Protein AF-A0A5H2BLK5-F1 (afdb_monomer)

InterPro domains:
  IPR009464 PCAF, N-terminal [PF06466] (1-161)
  IPR037800 Histone acetyltransferase GCN5 [PTHR45750] (1-161)

Secondary structure (DSSP, 8-state):
---HHHHHHHHHHHHHHHHHHHHHHH---HHHHHHHHHHHHHHHHHHHHTPPP----SSPSP-SSS-HHHHHHHHHHHHHTTS-HHHHHHHHHHHHHHHHHHHH--PPPHHHHHHH-TTS-HHHHHHHHHHHIIIIIGGGT-TTSPP--HHHH--HHHHH-

Structure (mmCIF, N/CA/C/O backbone):
data_AF-A0A5H2BLK5-F1
#
_entry.id   AF-A0A5H2BLK5-F1
#
loop_
_atom_site.group_PDB
_atom_site.id
_atom_site.type_symbol
_atom_site.label_atom_id
_atom_site.label_alt_id
_atom_site.label_comp_id
_atom_site.label_asym_id
_atom_site.label_entity_id
_atom_site.label_seq_id
_atom_site.pdbx_PDB_ins_code
_atom_site.Cartn_x
_atom_site.Cartn_y
_atom_site.Cartn_z
_atom_site.occupancy
_atom_site.B_iso_or_equiv
_atom_site.auth_seq_id
_atom_site.auth_comp_id
_atom_site.auth_asym_id
_atom_site.auth_atom_id
_atom_site.pdbx_PDB_model_num
ATOM 1 N N . ASN A 1 1 ? -5.761 -14.737 31.836 1.00 77.31 1 ASN A N 1
ATOM 2 C CA . ASN A 1 1 ? -4.552 -13.890 31.797 1.00 77.31 1 ASN A CA 1
ATOM 3 C C . ASN A 1 1 ? -4.124 -13.737 30.354 1.00 77.31 1 ASN A C 1
ATOM 5 O O . ASN A 1 1 ? -3.865 -14.749 29.717 1.00 77.31 1 ASN A O 1
ATOM 9 N N . VAL A 1 2 ? -4.155 -12.512 29.831 1.00 86.56 2 VAL A N 1
ATOM 10 C CA . VAL A 1 2 ? -3.651 -12.174 28.488 1.00 86.56 2 VAL A CA 1
ATOM 11 C C . VAL A 1 2 ? -2.122 -12.101 28.569 1.00 86.56 2 VAL A C 1
ATOM 13 O O . VAL A 1 2 ? -1.604 -11.646 29.588 1.00 86.56 2 VAL A O 1
ATOM 16 N N . SER A 1 3 ? -1.402 -12.603 27.562 1.00 95.38 3 SER A N 1
ATOM 17 C CA . SER A 1 3 ? 0.065 -12.527 27.543 1.00 95.38 3 SER A CA 1
ATOM 18 C C . SER A 1 3 ? 0.540 -11.086 27.343 1.00 95.38 3 SER A C 1
ATOM 20 O O . SER A 1 3 ? -0.170 -10.257 26.775 1.00 95.38 3 SER A O 1
ATOM 22 N N . GLU A 1 4 ? 1.761 -10.785 27.782 1.00 96.06 4 GLU A N 1
ATOM 23 C CA . GLU A 1 4 ? 2.389 -9.478 27.552 1.00 96.06 4 GLU A CA 1
ATOM 24 C C . GLU A 1 4 ? 2.499 -9.149 26.055 1.00 96.06 4 GLU A C 1
ATOM 26 O O . GLU A 1 4 ? 2.184 -8.038 25.643 1.00 96.06 4 GLU A O 1
ATOM 31 N N . GLU A 1 5 ? 2.841 -10.140 25.227 1.00 95.19 5 GLU A N 1
ATOM 32 C CA . GLU A 1 5 ? 2.878 -10.003 23.765 1.00 95.19 5 GLU A CA 1
ATOM 33 C C . GLU A 1 5 ? 1.528 -9.567 23.184 1.00 95.19 5 GLU A C 1
ATOM 35 O O . GLU A 1 5 ? 1.466 -8.680 22.334 1.00 95.19 5 GLU A O 1
ATOM 40 N N . GLU A 1 6 ? 0.434 -10.161 23.663 1.00 94.12 6 GLU A N 1
ATOM 41 C CA . GLU A 1 6 ? -0.908 -9.833 23.191 1.00 94.12 6 GLU A CA 1
ATOM 42 C C . GLU A 1 6 ? -1.362 -8.455 23.693 1.00 94.12 6 GLU A C 1
ATOM 44 O O . GLU A 1 6 ? -1.989 -7.708 22.943 1.00 94.12 6 GLU A O 1
ATOM 49 N N . MET A 1 7 ? -0.985 -8.063 24.916 1.00 95.50 7 MET A N 1
ATOM 50 C CA . MET A 1 7 ? -1.205 -6.695 25.399 1.00 95.50 7 MET A CA 1
ATOM 51 C C . MET A 1 7 ? -0.446 -5.669 24.553 1.00 95.50 7 MET A C 1
ATOM 53 O O . MET A 1 7 ? -1.043 -4.686 24.117 1.00 95.50 7 MET A O 1
ATOM 57 N N . ASN A 1 8 ? 0.834 -5.914 24.265 1.00 96.50 8 ASN A N 1
ATOM 58 C CA . ASN A 1 8 ? 1.656 -5.031 23.436 1.00 96.50 8 ASN A CA 1
ATOM 59 C C . ASN A 1 8 ? 1.092 -4.907 22.015 1.00 96.50 8 ASN A C 1
ATOM 61 O O . ASN A 1 8 ? 1.022 -3.805 21.472 1.00 96.50 8 ASN A O 1
ATOM 65 N N . ARG A 1 9 ? 0.602 -6.009 21.435 1.00 96.44 9 ARG A N 1
ATOM 66 C CA . ARG A 1 9 ? -0.080 -5.994 20.134 1.00 96.44 9 ARG A CA 1
ATOM 67 C C . ARG A 1 9 ? -1.340 -5.127 20.155 1.00 96.44 9 ARG A C 1
ATOM 69 O O . ARG A 1 9 ? -1.556 -4.340 19.236 1.00 96.44 9 ARG A O 1
ATOM 76 N N . LEU A 1 10 ? -2.184 -5.269 21.180 1.00 96.38 10 LEU A N 1
ATOM 77 C CA . LEU A 1 10 ? -3.406 -4.471 21.317 1.00 96.38 10 LEU A CA 1
ATOM 78 C C . LEU A 1 10 ? -3.093 -2.985 21.536 1.00 96.38 10 LEU A C 1
ATOM 80 O O . LEU A 1 10 ? -3.770 -2.143 20.950 1.00 96.38 10 LEU A O 1
ATOM 84 N N . LEU A 1 11 ? -2.053 -2.663 22.312 1.00 96.75 11 LEU A N 1
ATOM 85 C CA . LEU A 1 11 ? -1.565 -1.291 22.482 1.00 96.75 11 LEU A CA 1
ATOM 86 C C . LEU A 1 11 ? -1.079 -0.688 21.157 1.00 96.75 11 LEU A C 1
ATOM 88 O O . LEU A 1 11 ? -1.420 0.455 20.866 1.00 96.75 11 LEU A O 1
ATOM 92 N N . GLY A 1 12 ? -0.373 -1.458 20.322 1.00 97.62 12 GLY A N 1
ATOM 93 C CA . GLY A 1 12 ? -0.005 -1.026 18.967 1.00 97.62 12 GLY A CA 1
ATOM 94 C C . GLY A 1 12 ? -1.227 -0.651 18.122 1.00 97.62 12 GLY A C 1
ATOM 95 O O . GLY A 1 12 ? -1.279 0.430 17.544 1.00 97.62 12 GLY A O 1
ATOM 96 N N . ILE A 1 13 ? -2.280 -1.478 18.149 1.00 97.88 13 ILE A N 1
ATOM 97 C CA . ILE A 1 13 ? -3.534 -1.169 17.437 1.00 97.88 13 ILE A CA 1
ATOM 98 C C . ILE A 1 13 ? -4.201 0.102 17.992 1.00 97.88 13 ILE A C 1
ATOM 100 O O . ILE A 1 13 ? -4.787 0.866 17.227 1.00 97.88 13 ILE A O 1
ATOM 104 N N . VAL A 1 14 ? -4.133 0.355 19.305 1.00 98.00 14 VAL A N 1
ATOM 105 C CA . VAL A 1 14 ? -4.667 1.591 19.908 1.00 98.00 14 VAL A CA 1
ATOM 106 C C . VAL A 1 14 ? -3.940 2.825 19.370 1.00 98.00 14 VAL A C 1
ATOM 108 O O . VAL A 1 14 ? -4.607 3.778 18.968 1.00 98.00 14 VAL A O 1
ATOM 111 N N . LEU A 1 15 ? -2.606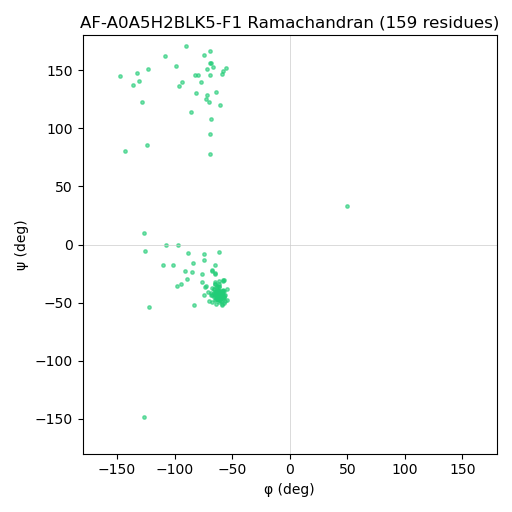 2.793 19.299 1.00 98.12 15 LEU A N 1
ATOM 112 C CA . LEU A 1 15 ? -1.811 3.892 18.739 1.00 98.12 15 LEU A CA 1
ATOM 113 C C . LEU A 1 15 ? -2.163 4.148 17.266 1.00 98.12 15 LEU A C 1
ATOM 115 O O . LEU A 1 15 ? -2.391 5.293 16.870 1.00 98.12 15 LEU A O 1
ATOM 119 N N . ASP A 1 16 ? -2.311 3.085 16.474 1.00 98.38 16 ASP A N 1
ATOM 120 C CA . ASP A 1 16 ? -2.720 3.188 15.070 1.00 98.38 16 ASP A CA 1
ATOM 121 C C . ASP A 1 16 ? -4.129 3.781 14.910 1.00 98.38 16 ASP A C 1
ATOM 123 O O . ASP A 1 16 ? -4.386 4.563 13.991 1.00 98.38 16 ASP A O 1
ATOM 127 N N . VAL A 1 17 ? -5.058 3.452 15.816 1.00 98.19 17 VAL A N 1
ATOM 128 C CA . VAL A 1 17 ? -6.408 4.038 15.846 1.00 98.19 17 VAL A CA 1
ATOM 129 C C . VAL A 1 17 ? -6.354 5.543 16.106 1.00 98.19 17 VAL A C 1
ATOM 131 O O . VAL A 1 17 ? -7.064 6.293 15.430 1.00 98.19 17 VAL A O 1
ATOM 134 N N . GLU A 1 18 ? -5.539 5.998 17.059 1.00 97.69 18 GLU A N 1
ATOM 135 C CA . GLU A 1 18 ? -5.366 7.426 17.363 1.00 97.69 18 GLU A CA 1
ATOM 136 C C . GLU A 1 18 ? -4.730 8.184 16.192 1.00 97.69 18 GLU A C 1
ATOM 138 O O . GLU A 1 18 ? -5.173 9.284 15.826 1.00 97.69 18 GLU A O 1
ATOM 143 N N . TYR A 1 19 ? -3.735 7.570 15.549 1.00 98.00 19 TYR A N 1
ATOM 144 C CA . TYR A 1 19 ? -3.093 8.139 14.373 1.00 98.00 19 TYR A CA 1
ATOM 145 C C . TYR A 1 19 ? -4.077 8.263 13.202 1.00 98.00 19 TYR A C 1
ATOM 147 O O . TYR A 1 19 ? -4.279 9.362 12.677 1.00 98.00 19 TYR A O 1
ATOM 155 N N . LEU A 1 20 ? -4.786 7.182 12.852 1.00 97.81 20 LEU A N 1
ATOM 156 C CA . LEU A 1 20 ? -5.791 7.201 11.784 1.00 97.81 20 LEU A CA 1
ATOM 157 C C . LEU A 1 20 ? -6.943 8.158 12.079 1.00 97.81 20 LEU A C 1
ATOM 159 O O . LEU A 1 20 ? -7.433 8.814 11.161 1.00 97.81 20 LEU A O 1
ATOM 163 N N . TYR A 1 21 ? -7.368 8.287 13.338 1.00 97.50 21 TYR A N 1
ATOM 164 C CA . TYR A 1 21 ? -8.360 9.288 13.725 1.00 97.50 21 TYR A CA 1
ATOM 165 C C . TYR A 1 21 ? -7.889 10.700 13.357 1.00 97.50 21 TYR A C 1
ATOM 167 O O . TYR A 1 21 ? -8.648 11.469 12.762 1.00 97.50 21 TYR A O 1
ATOM 175 N N . THR A 1 22 ? -6.625 11.023 13.641 1.00 98.06 22 THR A N 1
ATOM 176 C CA . THR A 1 22 ? -6.022 12.306 13.260 1.00 98.06 22 THR A CA 1
ATOM 177 C C . THR A 1 22 ? -5.980 12.475 11.739 1.00 98.06 22 THR A C 1
ATOM 179 O O . THR A 1 22 ? -6.367 13.535 11.241 1.00 98.06 22 THR A O 1
ATOM 182 N N . CYS A 1 23 ? -5.581 11.439 10.992 1.00 97.75 23 CYS A N 1
ATOM 183 C CA . CYS A 1 23 ? -5.593 11.447 9.526 1.00 97.75 23 CYS A CA 1
ATOM 184 C C . CYS A 1 23 ? -6.995 11.722 8.966 1.00 97.75 23 CYS A C 1
ATOM 186 O O . CYS A 1 23 ? -7.149 12.605 8.133 1.00 97.75 23 CYS A O 1
ATOM 188 N N . VAL A 1 24 ? -8.038 11.051 9.469 1.00 98.06 24 VAL A N 1
ATOM 189 C CA . VAL A 1 24 ? -9.432 11.260 9.026 1.00 98.06 24 VAL A CA 1
ATOM 190 C C . VAL A 1 24 ? -9.883 12.714 9.201 1.00 98.06 24 VAL A C 1
ATOM 192 O O . VAL A 1 24 ? -10.601 13.242 8.351 1.00 98.06 24 VAL A O 1
ATOM 195 N N . HIS A 1 25 ? -9.490 13.370 10.295 1.00 97.25 25 HIS A N 1
ATOM 196 C CA . HIS A 1 25 ? -9.900 14.751 10.569 1.00 97.25 25 HIS A CA 1
ATOM 197 C C . HIS A 1 25 ? -9.148 15.772 9.717 1.00 97.25 25 HIS A C 1
ATOM 199 O O . HIS A 1 25 ? -9.728 16.798 9.372 1.00 97.25 25 HIS A O 1
ATOM 205 N N . LYS A 1 26 ? -7.889 15.484 9.375 1.00 97.62 26 LYS A N 1
ATOM 206 C CA . LYS A 1 26 ? -7.050 16.349 8.536 1.00 97.62 26 LYS A CA 1
ATOM 207 C C . LYS A 1 26 ? -7.253 16.127 7.039 1.00 97.62 26 LYS A C 1
ATOM 209 O O . LYS A 1 26 ? -6.955 17.029 6.270 1.00 97.62 26 LYS A O 1
ATOM 214 N N . GLU A 1 27 ? -7.729 14.952 6.634 1.00 97.94 27 GLU A N 1
ATOM 215 C CA . GLU A 1 27 ? -7.879 14.602 5.224 1.00 97.94 27 GLU A CA 1
ATOM 216 C C . GLU A 1 27 ? -9.036 15.367 4.568 1.00 97.94 27 GLU A C 1
ATOM 218 O O . GLU A 1 27 ? -10.176 15.366 5.067 1.00 97.94 27 GLU A O 1
ATOM 223 N N . GLU A 1 28 ? -8.713 15.988 3.435 1.00 96.62 28 GLU A N 1
ATOM 224 C CA . GLU A 1 28 ? -9.612 16.803 2.620 1.00 96.62 28 GLU A CA 1
ATOM 225 C C . GLU A 1 28 ? -10.173 16.003 1.443 1.00 96.62 28 GLU A C 1
ATOM 227 O O . GLU A 1 28 ? -11.343 16.179 1.093 1.00 96.62 28 GLU A O 1
ATOM 232 N N . ASP A 1 29 ? -9.381 15.096 0.855 1.00 97.00 29 ASP A N 1
ATOM 233 C CA . ASP A 1 29 ? -9.844 14.287 -0.267 1.00 97.00 29 ASP A CA 1
ATOM 234 C C . ASP A 1 29 ? -10.888 13.260 0.210 1.00 97.00 29 ASP A C 1
ATOM 236 O O . ASP A 1 29 ? -10.609 12.441 1.095 1.00 97.00 29 ASP A O 1
ATOM 240 N N . PRO A 1 30 ? -12.110 13.272 -0.353 1.00 96.19 30 PRO A N 1
ATOM 241 C CA . PRO A 1 30 ? -13.196 12.428 0.134 1.00 96.19 30 PRO A CA 1
ATOM 242 C C . PRO A 1 30 ? -12.914 10.933 -0.053 1.00 96.19 30 PRO A C 1
ATOM 244 O O . PRO A 1 30 ? -13.339 10.128 0.781 1.00 96.19 30 PRO A O 1
ATOM 247 N N . ASP A 1 31 ? -12.188 10.558 -1.108 1.00 95.31 31 ASP A N 1
ATOM 248 C CA . ASP A 1 31 ? -11.886 9.163 -1.411 1.00 95.31 31 ASP A CA 1
ATOM 249 C C . ASP A 1 31 ? -10.817 8.629 -0.449 1.00 95.31 31 ASP A C 1
ATOM 251 O O . ASP A 1 31 ? -10.995 7.555 0.132 1.00 95.31 31 ASP A O 1
ATOM 255 N N . THR A 1 32 ? -9.765 9.408 -0.183 1.00 97.75 32 THR A N 1
ATOM 256 C CA . THR A 1 32 ? -8.745 9.077 0.828 1.00 97.75 32 THR A CA 1
ATOM 257 C C . THR A 1 32 ? -9.346 9.005 2.231 1.00 97.75 32 THR A C 1
ATOM 259 O O . THR A 1 32 ? -9.150 8.025 2.960 1.00 97.75 32 THR A O 1
ATOM 262 N N . LYS A 1 33 ? -10.162 9.999 2.600 1.00 98.25 33 LYS A N 1
ATOM 263 C CA . LYS A 1 33 ? -10.817 10.078 3.912 1.00 98.25 33 LYS A CA 1
ATOM 264 C C . LYS A 1 33 ? -11.702 8.867 4.185 1.00 98.25 33 LYS A C 1
ATOM 266 O O . LYS A 1 33 ? -11.704 8.335 5.300 1.00 98.25 33 LYS A O 1
ATOM 271 N N . GLN A 1 34 ? -12.439 8.402 3.175 1.00 97.00 34 GLN A N 1
ATOM 272 C CA . GLN A 1 34 ? -13.283 7.215 3.284 1.00 97.00 34 GLN A CA 1
ATOM 273 C C . GLN A 1 34 ? -12.462 5.951 3.582 1.00 97.00 34 GLN A C 1
ATOM 275 O O . GLN A 1 34 ? -12.893 5.115 4.387 1.00 97.00 34 GLN A O 1
ATOM 280 N N . VAL A 1 35 ? -11.280 5.812 2.974 1.00 96.69 35 VAL A N 1
ATOM 281 C CA . VAL A 1 35 ? -10.378 4.681 3.230 1.00 96.69 35 VAL A CA 1
ATOM 282 C C . VAL A 1 35 ? -9.828 4.739 4.653 1.00 96.69 35 VAL A C 1
ATOM 284 O O . VAL A 1 35 ? -9.982 3.763 5.391 1.00 96.69 35 VAL A O 1
ATOM 287 N N . TYR A 1 36 ? -9.297 5.886 5.092 1.00 98.12 36 TYR A N 1
ATOM 288 C CA . TYR A 1 36 ? -8.820 6.051 6.472 1.00 98.12 36 TYR A CA 1
ATOM 289 C C . TYR A 1 36 ? -9.911 5.754 7.500 1.00 98.12 36 TYR A C 1
ATOM 291 O O . TYR A 1 36 ? -9.675 5.029 8.465 1.00 98.12 36 TYR A O 1
ATOM 299 N N . PHE A 1 37 ? -11.135 6.235 7.273 1.00 97.81 37 PHE A N 1
ATOM 300 C CA . PHE A 1 37 ? -12.254 5.966 8.174 1.00 97.81 37 PHE A CA 1
ATOM 301 C C . PHE A 1 37 ? -12.636 4.479 8.210 1.00 97.81 37 PHE A C 1
ATOM 303 O O . PHE A 1 37 ? -13.031 3.950 9.252 1.00 97.81 37 PHE A O 1
ATOM 310 N N . SER A 1 38 ? -12.510 3.778 7.084 1.00 96.81 38 SER A N 1
ATOM 311 C CA . SER A 1 38 ? -12.773 2.339 7.011 1.00 96.81 38 SER A CA 1
ATOM 312 C C . SER A 1 38 ? -11.726 1.535 7.786 1.00 96.81 38 SER A C 1
ATOM 314 O O . SER A 1 38 ? -12.101 0.667 8.577 1.00 96.81 38 SER A O 1
ATOM 316 N N . LEU A 1 39 ? -10.442 1.878 7.648 1.00 97.56 39 LEU A N 1
ATOM 317 C CA . LEU A 1 39 ? -9.349 1.260 8.408 1.00 97.56 39 LEU A CA 1
ATOM 318 C C . LEU A 1 39 ? -9.448 1.574 9.907 1.00 97.56 39 LEU A C 1
ATOM 320 O O . LEU A 1 39 ? -9.337 0.671 10.732 1.00 97.56 39 LEU A O 1
ATOM 324 N N . PHE A 1 40 ? -9.785 2.811 10.271 1.00 97.81 40 PHE A N 1
ATOM 325 C CA . PHE A 1 40 ? -10.066 3.196 11.656 1.00 97.81 40 PHE A CA 1
ATOM 326 C C . PHE A 1 40 ? -11.154 2.313 12.290 1.00 97.81 40 PHE A C 1
ATOM 328 O O . PHE A 1 40 ? -10.982 1.793 13.395 1.00 97.81 40 PHE A O 1
ATOM 335 N N . LYS A 1 41 ? -12.275 2.092 11.586 1.00 97.38 41 LYS A N 1
ATOM 336 C CA . LYS A 1 41 ? -13.348 1.202 12.064 1.00 97.38 41 LYS A CA 1
ATOM 337 C C . LYS A 1 41 ? -12.878 -0.248 12.195 1.00 97.38 41 LYS A C 1
ATOM 339 O O . LYS A 1 41 ? -13.239 -0.902 13.174 1.00 97.38 41 LYS A O 1
ATOM 344 N N . LEU A 1 42 ? -12.087 -0.739 11.237 1.00 96.88 42 LEU A N 1
ATOM 345 C CA . LEU A 1 42 ? -11.512 -2.085 11.273 1.00 96.88 42 LEU A CA 1
ATOM 346 C C . LEU A 1 42 ? -10.651 -2.280 12.525 1.00 96.88 42 LEU A C 1
ATOM 348 O O . LEU A 1 42 ? -10.873 -3.230 13.275 1.00 96.88 42 LEU A O 1
ATOM 352 N N . LEU A 1 43 ? -9.717 -1.367 12.789 1.00 97.19 43 LEU A N 1
ATOM 353 C CA . LEU A 1 43 ? -8.823 -1.468 13.941 1.00 97.19 43 LEU A CA 1
ATOM 354 C C . LEU A 1 43 ? -9.587 -1.383 15.271 1.00 97.19 43 LEU A C 1
ATOM 356 O O . LEU A 1 43 ? -9.364 -2.202 16.163 1.00 97.19 43 LEU A O 1
ATOM 360 N N . ARG A 1 44 ? -10.580 -0.488 15.381 1.00 97.12 44 ARG A N 1
ATOM 361 C CA . ARG A 1 44 ? -11.463 -0.432 16.562 1.00 97.12 44 ARG A CA 1
ATOM 362 C C . ARG A 1 44 ? -12.2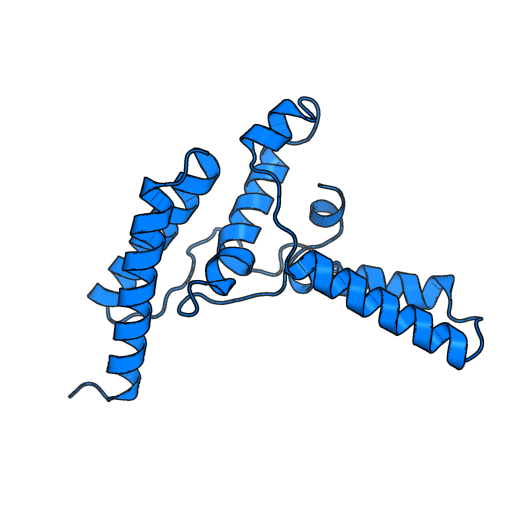18 -1.739 16.797 1.00 97.12 44 ARG A C 1
ATOM 364 O O . ARG A 1 44 ? -12.304 -2.193 17.936 1.00 97.12 44 ARG A O 1
ATOM 371 N N . LYS A 1 45 ? -12.745 -2.360 15.735 1.00 96.50 45 LYS A N 1
ATOM 372 C CA . LYS A 1 45 ? -13.389 -3.683 15.809 1.00 96.50 45 LYS A CA 1
ATOM 373 C C . LYS A 1 45 ? -12.394 -4.749 16.285 1.00 96.50 45 LYS A C 1
ATOM 375 O O . LYS A 1 45 ? -12.755 -5.563 17.129 1.00 96.50 45 LYS A O 1
ATOM 380 N N . CYS A 1 46 ? -11.147 -4.706 15.814 1.00 94.88 46 CYS A N 1
ATOM 381 C CA . CYS A 1 46 ? -10.103 -5.648 16.223 1.00 94.88 46 CYS A CA 1
ATOM 382 C C . CYS A 1 46 ? -9.760 -5.537 17.710 1.00 94.88 46 CYS A C 1
ATOM 384 O O . CYS A 1 46 ? -9.632 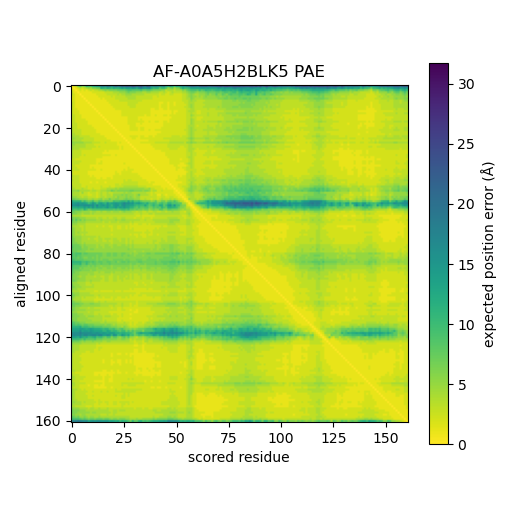-6.570 18.356 1.00 94.88 46 CYS A O 1
ATOM 386 N N . ILE A 1 47 ? -9.688 -4.327 18.273 1.00 94.94 47 ILE A N 1
ATOM 387 C CA . ILE A 1 47 ? -9.481 -4.142 19.721 1.00 94.94 47 ILE A CA 1
ATOM 388 C C . ILE A 1 47 ? -10.637 -4.772 20.509 1.00 94.94 47 ILE A C 1
ATOM 390 O O . ILE A 1 47 ? -10.404 -5.562 21.421 1.00 94.94 47 ILE A O 1
ATOM 394 N N . LEU A 1 48 ? -11.885 -4.470 20.128 1.00 95.00 48 LEU A N 1
ATOM 395 C CA . LEU A 1 48 ? -13.081 -4.976 20.818 1.00 95.00 48 LEU A CA 1
ATOM 396 C C . LEU A 1 48 ? -13.189 -6.504 20.783 1.00 95.00 48 LEU A C 1
ATOM 398 O O . LEU A 1 48 ? -13.705 -7.108 21.719 1.00 95.00 48 LEU A O 1
ATOM 402 N N . GLN A 1 49 ? -12.727 -7.118 19.696 1.00 9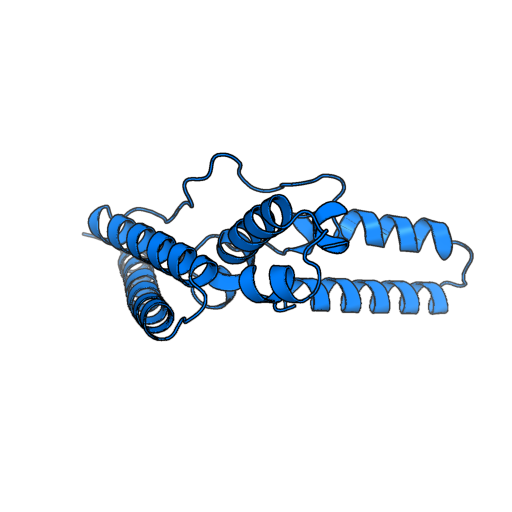4.94 49 GLN A N 1
ATOM 403 C CA . GLN A 1 49 ? -12.794 -8.563 19.480 1.00 94.94 49 GLN A CA 1
ATOM 404 C C . GLN A 1 49 ? -11.493 -9.287 19.843 1.00 94.94 49 GLN A C 1
ATOM 406 O O . GLN A 1 49 ? -11.416 -10.500 19.667 1.00 94.94 49 GLN A O 1
ATOM 411 N N . MET A 1 50 ? -10.464 -8.560 20.298 1.00 93.00 50 MET A N 1
ATOM 412 C CA . MET A 1 50 ? -9.091 -9.065 20.443 1.00 93.00 50 MET A CA 1
ATOM 413 C C . MET A 1 50 ? -8.584 -9.780 19.171 1.00 93.00 50 MET A C 1
ATOM 415 O O . MET A 1 50 ? -7.826 -10.744 19.217 1.00 93.00 50 MET A O 1
ATOM 419 N N . GLY A 1 51 ? -9.022 -9.309 18.002 1.00 91.50 51 GLY A N 1
ATOM 420 C CA . GLY A 1 51 ? -8.727 -9.891 16.695 1.00 91.50 51 GLY A CA 1
ATOM 421 C C . GLY A 1 51 ? -7.466 -9.321 16.049 1.00 91.50 51 GLY A C 1
ATOM 422 O O . GLY A 1 51 ? -6.892 -8.327 16.506 1.00 91.50 51 GLY A O 1
ATOM 423 N N . ARG A 1 52 ? -7.036 -9.947 14.950 1.00 91.81 52 ARG A N 1
ATOM 424 C CA . ARG A 1 52 ? -6.022 -9.387 14.045 1.00 91.81 52 ARG A CA 1
ATOM 425 C C . ARG A 1 52 ? -6.711 -8.628 12.911 1.00 91.81 52 ARG A C 1
ATOM 427 O O . ARG A 1 52 ? -7.725 -9.118 12.410 1.00 91.81 52 ARG A O 1
ATOM 434 N N . PRO A 1 53 ? -6.182 -7.472 12.489 1.00 91.31 53 PRO A N 1
ATOM 435 C CA . PRO A 1 53 ? -6.800 -6.713 11.420 1.00 91.31 53 PRO A CA 1
ATOM 436 C C . PRO A 1 53 ? -6.589 -7.398 10.075 1.00 91.31 53 PRO A C 1
ATOM 438 O O . PRO A 1 53 ? -5.471 -7.691 9.655 1.00 91.31 53 PRO A O 1
ATOM 441 N N . VAL A 1 54 ? -7.703 -7.642 9.396 1.00 89.88 54 VAL A N 1
ATOM 442 C CA . VAL A 1 54 ? -7.743 -8.152 8.030 1.00 89.88 54 VAL A CA 1
ATOM 443 C C . VAL A 1 54 ? -8.651 -7.222 7.249 1.00 89.88 54 VAL A C 1
ATOM 445 O O . VAL A 1 54 ? -9.804 -7.012 7.625 1.00 89.88 54 VAL A O 1
ATOM 448 N N . VAL A 1 55 ? -8.122 -6.630 6.182 1.00 87.31 55 VAL A N 1
ATOM 449 C CA . VAL A 1 55 ? -8.917 -5.785 5.291 1.00 87.31 55 VAL A CA 1
ATOM 450 C C . VAL A 1 55 ? -9.915 -6.687 4.563 1.00 87.31 55 VAL A C 1
ATOM 452 O O . VAL A 1 55 ? -9.528 -7.494 3.719 1.00 87.31 55 VAL A O 1
ATOM 455 N N . GLU A 1 56 ? -11.194 -6.572 4.926 1.00 74.25 56 GLU A N 1
ATOM 456 C CA . GLU A 1 56 ? -12.307 -7.264 4.272 1.00 74.25 56 GLU A CA 1
ATOM 457 C C . GLU A 1 56 ? -12.493 -6.664 2.862 1.00 74.25 56 GLU A C 1
ATOM 459 O O . GLU A 1 56 ? -13.127 -5.623 2.694 1.00 74.25 56 GLU A O 1
ATOM 464 N N . ALA A 1 57 ? -11.889 -7.286 1.847 1.00 72.50 57 ALA A N 1
ATOM 465 C CA . ALA A 1 57 ? -11.980 -6.868 0.448 1.00 72.50 57 ALA A CA 1
ATOM 466 C C . ALA A 1 57 ? -12.507 -8.005 -0.439 1.00 72.50 57 ALA A C 1
ATOM 468 O O . ALA A 1 57 ? -12.270 -9.179 -0.165 1.00 72.50 57 ALA A O 1
ATOM 469 N N . LEU A 1 58 ? -13.191 -7.639 -1.532 1.00 65.31 58 LEU A N 1
ATOM 470 C CA . LEU A 1 58 ? -13.659 -8.573 -2.571 1.00 65.31 58 LEU A CA 1
ATOM 471 C C . LEU A 1 58 ? -12.511 -9.389 -3.188 1.00 65.31 58 LEU A C 1
ATOM 473 O O . LEU A 1 58 ? -12.715 -10.530 -3.585 1.00 65.31 58 LEU A O 1
ATOM 477 N N . GLU A 1 59 ? -11.310 -8.810 -3.240 1.00 79.94 59 GLU A N 1
ATOM 478 C CA . GLU A 1 59 ? -10.095 -9.449 -3.740 1.00 79.94 59 GLU A CA 1
ATOM 479 C C . GLU A 1 59 ? -8.930 -9.135 -2.797 1.00 79.94 59 GLU A C 1
ATOM 481 O O . GLU A 1 59 ? -8.780 -7.998 -2.346 1.00 79.94 59 GLU A O 1
ATOM 486 N N . SER A 1 60 ? -8.104 -10.140 -2.508 1.00 87.00 60 SER A N 1
ATOM 487 C CA . SER A 1 60 ? -6.862 -9.999 -1.735 1.00 87.00 60 SER A CA 1
ATOM 488 C C . SER A 1 60 ? -5.650 -9.927 -2.672 1.00 87.00 60 SER A C 1
ATOM 490 O O . SER A 1 60 ? -5.718 -10.477 -3.773 1.00 87.00 60 SER A O 1
ATOM 492 N N . PRO A 1 61 ? -4.538 -9.283 -2.270 1.00 94.00 61 PRO A N 1
ATOM 493 C CA . PRO A 1 61 ? -3.318 -9.274 -3.072 1.00 94.00 61 PRO A CA 1
ATOM 494 C C . PRO A 1 61 ? -2.798 -10.704 -3.345 1.00 94.00 61 PRO A C 1
ATOM 496 O O . PRO A 1 61 ? -2.961 -11.584 -2.495 1.00 94.00 61 PRO A O 1
ATOM 499 N N . PRO A 1 62 ? -2.128 -10.952 -4.490 1.00 96.00 62 PRO A N 1
ATOM 500 C CA . PRO A 1 62 ? -1.767 -9.985 -5.531 1.00 96.00 62 PRO A CA 1
ATOM 501 C C . PRO A 1 62 ? -2.936 -9.649 -6.471 1.00 96.00 62 PRO A C 1
ATOM 503 O O . PRO A 1 62 ? -3.735 -10.514 -6.814 1.00 96.00 62 PRO A O 1
ATOM 506 N N . PHE A 1 63 ? -2.990 -8.401 -6.938 1.00 96.19 63 PHE A N 1
ATOM 507 C CA . PHE A 1 63 ? -4.067 -7.878 -7.787 1.00 96.19 63 PHE A CA 1
ATOM 508 C C . PHE A 1 63 ? -3.807 -8.041 -9.287 1.00 96.19 63 PHE A C 1
ATOM 510 O O . PHE A 1 63 ? -4.744 -8.033 -10.078 1.00 96.19 63 PHE A O 1
ATOM 517 N N . GLU A 1 64 ? -2.547 -8.179 -9.702 1.00 97.06 64 GLU A N 1
ATOM 518 C CA . GLU A 1 64 ? -2.190 -8.381 -11.107 1.00 97.06 64 GLU A CA 1
ATOM 519 C C . GLU A 1 64 ? -0.935 -9.256 -11.218 1.00 97.06 64 GLU A C 1
ATOM 521 O O . GLU A 1 64 ? -0.027 -9.183 -10.387 1.00 97.06 64 GLU A O 1
ATOM 526 N N . LYS A 1 65 ? -0.876 -10.091 -12.262 1.00 96.50 65 LYS A N 1
ATOM 527 C CA . LYS A 1 65 ? 0.321 -10.847 -12.645 1.00 96.50 65 LYS A CA 1
ATOM 528 C C . LYS A 1 65 ? 0.594 -10.674 -14.147 1.00 96.50 65 LYS A C 1
ATOM 530 O O . LYS A 1 65 ? -0.356 -10.737 -14.925 1.00 96.50 65 LYS A O 1
ATOM 535 N N . PRO A 1 66 ? 1.865 -10.536 -14.576 1.00 97.69 66 PRO A N 1
ATOM 536 C CA . PRO A 1 66 ? 3.067 -10.437 -13.742 1.00 97.69 66 PRO A CA 1
ATOM 537 C C . PRO A 1 66 ? 3.097 -9.142 -12.914 1.00 97.69 66 PRO A C 1
ATOM 539 O O . PRO A 1 66 ? 2.508 -8.136 -13.309 1.00 97.69 66 PRO A O 1
ATOM 542 N N . SER A 1 67 ? 3.780 -9.181 -11.768 1.00 98.56 67 SER A N 1
ATOM 543 C CA . SER A 1 67 ? 3.971 -7.999 -10.925 1.00 98.56 67 SER A CA 1
ATOM 544 C C . SER A 1 67 ? 4.898 -6.978 -11.595 1.00 98.56 67 SER A C 1
ATOM 546 O O . SER A 1 67 ? 5.605 -7.301 -12.557 1.00 98.56 67 SER A O 1
ATOM 548 N N . ILE A 1 68 ? 4.935 -5.750 -11.076 1.00 98.62 68 ILE A N 1
ATOM 549 C CA . ILE A 1 68 ? 5.875 -4.716 -11.534 1.00 98.62 68 ILE A CA 1
ATOM 550 C C . ILE A 1 68 ? 7.320 -5.195 -11.365 1.00 98.62 68 ILE A C 1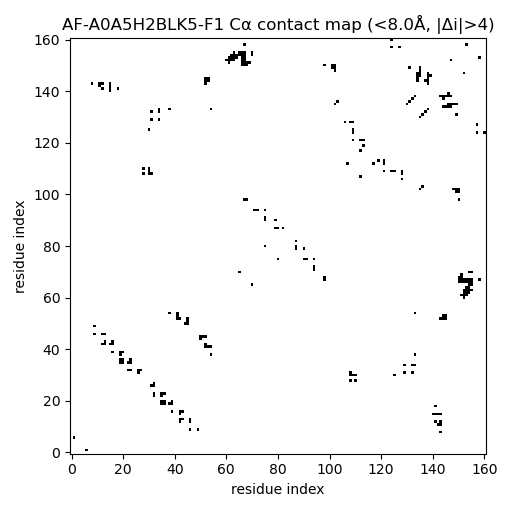
ATOM 552 O O . ILE A 1 68 ? 8.102 -5.083 -12.306 1.00 98.62 68 ILE A O 1
ATOM 556 N N . GLU A 1 69 ? 7.665 -5.780 -10.214 1.00 98.62 69 GLU A N 1
ATOM 557 C CA . GLU A 1 69 ? 8.997 -6.342 -9.958 1.00 98.62 69 GLU A CA 1
ATOM 558 C C . GLU A 1 69 ? 9.376 -7.385 -11.015 1.00 98.62 69 GLU A C 1
ATOM 560 O O . GLU A 1 69 ? 10.445 -7.299 -11.624 1.00 98.62 69 GLU A O 1
ATOM 565 N N . GLN A 1 70 ? 8.476 -8.329 -11.310 1.00 98.56 70 GLN A N 1
ATOM 566 C CA . GLN A 1 70 ? 8.729 -9.330 -12.342 1.00 98.56 70 GLN A CA 1
ATOM 567 C C . GLN A 1 70 ? 8.859 -8.692 -13.732 1.00 98.56 70 GLN A C 1
ATOM 569 O O . GLN A 1 70 ? 9.728 -9.082 -14.511 1.00 98.56 70 GLN A O 1
ATOM 574 N N . GLY A 1 71 ? 8.025 -7.699 -14.048 1.00 98.44 71 GLY A N 1
ATOM 575 C CA . GLY A 1 71 ? 8.099 -6.950 -15.300 1.00 98.44 71 GLY A CA 1
ATOM 576 C C . GLY A 1 71 ? 9.439 -6.231 -15.477 1.00 98.44 71 GLY A C 1
ATOM 577 O O . GLY A 1 71 ? 10.045 -6.316 -16.545 1.00 98.44 71 GLY A O 1
ATOM 578 N N . VAL A 1 72 ? 9.938 -5.583 -14.423 1.00 98.38 72 VAL A N 1
ATOM 579 C CA . VAL A 1 72 ? 11.240 -4.901 -14.417 1.00 98.38 72 VAL A CA 1
ATOM 580 C C . VAL A 1 72 ? 12.388 -5.904 -14.535 1.00 98.38 72 VAL A C 1
ATOM 582 O O . VAL A 1 72 ? 13.287 -5.697 -15.348 1.00 98.38 72 VAL A O 1
ATOM 585 N N . ASN A 1 73 ? 12.342 -7.028 -13.815 1.00 98.19 73 ASN A N 1
ATOM 586 C CA . ASN A 1 73 ? 13.352 -8.085 -13.931 1.00 98.19 73 ASN A CA 1
ATOM 587 C C . ASN A 1 73 ? 13.412 -8.661 -15.354 1.00 98.19 73 ASN A C 1
ATOM 589 O O . ASN A 1 73 ? 14.496 -8.799 -15.927 1.00 98.19 73 ASN A O 1
ATOM 593 N N . ASN A 1 74 ? 12.248 -8.918 -15.959 1.00 98.25 74 ASN A N 1
ATOM 594 C CA . ASN A 1 74 ? 12.151 -9.366 -17.347 1.00 98.25 74 ASN A CA 1
ATOM 595 C C . ASN A 1 74 ? 12.720 -8.319 -18.313 1.00 98.25 74 ASN A C 1
ATOM 597 O O . ASN A 1 74 ? 13.454 -8.670 -19.234 1.00 98.25 74 ASN A O 1
ATOM 601 N N . PHE A 1 75 ? 12.423 -7.033 -18.096 1.00 98.06 75 PHE A N 1
ATOM 602 C CA . PHE A 1 75 ? 12.971 -5.938 -18.896 1.00 98.06 75 PHE A CA 1
ATOM 603 C C . PHE A 1 75 ? 14.500 -5.890 -18.819 1.00 98.06 75 PHE A C 1
ATOM 605 O O . PHE A 1 75 ? 15.158 -5.797 -19.858 1.00 98.06 75 PHE A O 1
ATOM 612 N N . VAL A 1 76 ? 15.069 -6.018 -17.616 1.00 98.12 76 VAL A N 1
ATOM 613 C CA . VAL A 1 76 ? 16.522 -6.002 -17.420 1.00 98.12 76 VAL A CA 1
ATOM 614 C C . VAL A 1 76 ? 17.192 -7.154 -18.170 1.00 98.12 76 VAL A C 1
ATOM 616 O O . VAL A 1 76 ? 18.146 -6.937 -18.917 1.00 98.12 76 VAL A O 1
ATOM 619 N N . GLN A 1 77 ? 16.663 -8.372 -18.023 1.00 97.19 77 GLN A N 1
ATOM 620 C CA . GLN A 1 77 ? 17.186 -9.552 -18.715 1.00 97.19 77 GLN A CA 1
ATOM 621 C C . GLN A 1 77 ? 17.060 -9.426 -20.237 1.00 97.19 77 GLN A C 1
ATOM 623 O O . GLN A 1 77 ? 18.022 -9.673 -20.966 1.00 97.19 77 GLN A O 1
ATOM 628 N N . TYR A 1 78 ? 15.892 -9.006 -20.722 1.00 97.94 78 TYR A N 1
ATOM 629 C CA . TYR A 1 78 ? 15.621 -8.897 -22.150 1.00 97.94 78 TYR A CA 1
ATOM 630 C C . TYR A 1 78 ? 16.500 -7.843 -22.829 1.00 97.94 78 TYR A C 1
ATOM 632 O O . TYR A 1 78 ? 17.037 -8.081 -23.908 1.00 97.94 78 TYR A O 1
ATOM 640 N N . LYS A 1 79 ? 16.672 -6.672 -22.204 1.00 98.00 79 LYS A N 1
ATOM 641 C CA . LYS A 1 79 ? 17.369 -5.542 -22.829 1.00 98.00 79 LYS A CA 1
ATOM 642 C C . LYS A 1 79 ? 18.870 -5.525 -22.584 1.00 98.00 79 LYS A C 1
ATOM 644 O O . LYS A 1 79 ? 19.578 -5.027 -23.450 1.00 98.00 79 LYS A O 1
ATOM 649 N N . PHE A 1 80 ? 19.359 -6.056 -21.464 1.00 97.56 80 PHE A N 1
ATOM 650 C CA . PHE A 1 80 ? 20.743 -5.829 -21.022 1.00 97.56 80 PHE A CA 1
ATOM 651 C C . PHE A 1 80 ? 21.536 -7.111 -20.739 1.00 97.56 80 PHE A C 1
ATOM 653 O O . PHE A 1 80 ? 22.651 -7.045 -20.224 1.00 97.56 80 PHE A O 1
ATOM 660 N N . SER A 1 81 ? 21.012 -8.287 -21.098 1.00 96.12 81 SER A N 1
ATOM 661 C CA . SER A 1 81 ? 21.736 -9.565 -20.957 1.00 96.12 81 SER A CA 1
ATOM 662 C C . SER A 1 81 ? 23.066 -9.607 -21.714 1.00 96.12 81 SER A C 1
ATOM 664 O O . SER A 1 81 ? 24.001 -10.259 -21.254 1.00 96.12 81 SER A O 1
ATOM 666 N N . HIS A 1 82 ? 23.167 -8.883 -22.830 1.00 96.56 82 HIS A N 1
ATOM 667 C CA . HIS A 1 82 ? 24.367 -8.808 -23.665 1.00 96.56 82 HIS A CA 1
ATOM 668 C C . HIS A 1 82 ? 25.499 -7.957 -23.063 1.00 96.56 82 HIS A C 1
ATOM 670 O O . HIS A 1 82 ? 26.620 -8.010 -23.564 1.00 96.56 82 HIS A O 1
ATOM 676 N N . LEU A 1 83 ? 25.227 -7.165 -22.018 1.00 97.69 83 LEU A N 1
ATOM 677 C CA . LEU A 1 83 ? 26.232 -6.286 -21.424 1.00 97.69 83 LEU A CA 1
ATOM 678 C C . LEU A 1 83 ? 27.291 -7.070 -20.627 1.00 97.69 83 LEU A C 1
ATOM 680 O O . LEU A 1 83 ? 26.976 -8.105 -20.018 1.00 97.69 83 LEU A O 1
ATOM 684 N N . PRO A 1 84 ? 28.531 -6.549 -20.539 1.00 97.75 84 PRO A N 1
ATOM 685 C CA . PRO A 1 84 ? 29.543 -7.050 -19.618 1.00 97.75 84 PRO A CA 1
ATOM 686 C C . PRO A 1 84 ? 29.047 -7.060 -18.167 1.00 97.75 84 PRO A C 1
ATOM 688 O O . PRO A 1 84 ? 28.239 -6.226 -17.756 1.00 97.75 84 PRO A O 1
ATOM 691 N N . SER A 1 85 ? 29.579 -7.973 -17.350 1.00 95.62 85 SER A N 1
ATOM 692 C CA . SER A 1 85 ? 29.090 -8.202 -15.981 1.00 95.62 85 SER A CA 1
ATOM 693 C C . SER A 1 85 ? 29.049 -6.943 -15.107 1.00 95.62 85 SER A C 1
ATOM 695 O O . SER A 1 85 ? 28.095 -6.779 -14.352 1.00 95.62 85 SER A O 1
ATOM 697 N N . LYS A 1 86 ? 30.036 -6.041 -15.224 1.00 96.75 86 LYS A N 1
ATOM 698 C CA . LYS A 1 86 ? 30.081 -4.792 -14.443 1.00 96.75 86 LYS A CA 1
ATOM 699 C C . LYS A 1 86 ? 28.926 -3.850 -14.797 1.00 96.75 86 LYS A C 1
ATOM 701 O O . LYS A 1 86 ? 28.244 -3.365 -13.905 1.00 96.75 86 LYS A O 1
ATOM 706 N N . GLU A 1 87 ? 28.680 -3.627 -16.085 1.00 97.06 87 GLU A N 1
ATOM 707 C CA . GLU A 1 87 ? 27.595 -2.756 -16.554 1.00 97.06 87 GLU A CA 1
ATOM 708 C C . GLU A 1 87 ? 26.227 -3.365 -16.250 1.00 97.06 87 GLU A C 1
ATOM 710 O O . GLU A 1 87 ? 25.331 -2.681 -15.759 1.00 97.06 87 GLU A O 1
ATOM 715 N N . ARG A 1 88 ? 26.080 -4.681 -16.452 1.00 96.12 88 ARG A N 1
ATOM 716 C CA . ARG A 1 88 ? 24.856 -5.403 -16.094 1.00 96.12 88 ARG A CA 1
ATOM 717 C C . ARG A 1 88 ? 24.540 -5.279 -14.602 1.00 96.12 88 ARG A C 1
ATOM 719 O O . ARG A 1 88 ? 23.379 -5.090 -14.251 1.00 96.12 88 ARG A O 1
ATOM 726 N N . GLN A 1 89 ? 25.552 -5.348 -13.736 1.00 97.25 89 GLN A N 1
ATOM 727 C CA . GLN A 1 89 ? 25.380 -5.144 -12.297 1.00 97.25 89 GLN A CA 1
ATOM 728 C C . GLN A 1 89 ? 24.866 -3.731 -11.986 1.00 97.25 89 GLN A C 1
ATOM 730 O O . GLN A 1 89 ? 23.902 -3.592 -11.235 1.00 97.25 89 GLN A O 1
ATOM 735 N N . THR A 1 90 ? 25.423 -2.699 -12.627 1.00 98.12 90 THR A N 1
ATOM 736 C CA . THR A 1 90 ? 24.926 -1.320 -12.493 1.00 98.12 90 THR A CA 1
ATOM 737 C C . THR A 1 90 ? 23.462 -1.193 -12.926 1.00 98.12 90 THR A C 1
ATOM 739 O O . THR A 1 90 ? 22.668 -0.571 -12.226 1.00 98.12 90 THR A O 1
ATOM 742 N N . ILE A 1 91 ? 23.058 -1.826 -14.034 1.00 98.38 91 ILE A N 1
ATOM 743 C CA . ILE A 1 91 ? 21.652 -1.832 -14.470 1.00 98.38 91 ILE A CA 1
ATOM 744 C C . ILE A 1 91 ? 20.740 -2.514 -13.440 1.00 98.38 91 ILE A C 1
ATOM 746 O O . ILE A 1 91 ? 19.652 -2.013 -13.158 1.00 98.38 91 ILE A O 1
ATOM 750 N N . VAL A 1 92 ? 21.170 -3.639 -12.862 1.00 98.12 92 VAL A N 1
ATOM 751 C CA . VAL A 1 92 ? 20.407 -4.341 -11.815 1.00 98.12 92 VAL A CA 1
ATOM 752 C C . VAL A 1 92 ? 20.238 -3.463 -10.572 1.00 98.12 92 VAL A C 1
ATOM 754 O O . VAL A 1 92 ? 19.157 -3.433 -9.986 1.00 98.12 92 VAL A O 1
ATOM 757 N N . GLU A 1 93 ? 21.270 -2.723 -10.171 1.00 98.31 93 GLU A N 1
ATOM 758 C CA . GLU A 1 93 ? 21.197 -1.789 -9.041 1.00 98.31 93 GLU A CA 1
ATOM 759 C C . GLU A 1 93 ? 20.231 -0.633 -9.316 1.00 98.31 93 GLU A C 1
ATOM 761 O O . GLU A 1 93 ? 19.375 -0.344 -8.480 1.00 98.31 93 GLU A O 1
ATOM 766 N N . LEU A 1 94 ? 20.280 -0.045 -10.514 1.00 98.50 94 LEU A N 1
ATOM 767 C CA . LEU A 1 94 ? 19.330 0.989 -10.933 1.00 98.50 94 LEU A CA 1
ATOM 768 C C . LEU A 1 94 ? 17.885 0.473 -10.956 1.00 98.50 94 LEU A C 1
ATOM 770 O O . LEU A 1 94 ? 16.975 1.170 -10.510 1.00 98.50 94 LEU A O 1
ATOM 774 N N . ALA A 1 95 ? 17.665 -0.759 -11.418 1.00 98.50 95 ALA A N 1
ATOM 775 C CA . ALA A 1 95 ? 16.347 -1.387 -11.405 1.00 98.50 95 ALA A CA 1
ATOM 776 C C . ALA A 1 95 ? 15.815 -1.578 -9.975 1.00 98.50 95 ALA A C 1
ATOM 778 O O . ALA A 1 95 ? 14.653 -1.279 -9.707 1.00 98.50 95 ALA A O 1
ATOM 779 N N . LYS A 1 96 ? 16.670 -2.002 -9.034 1.00 98.31 96 LYS A N 1
ATOM 780 C CA . LYS A 1 96 ? 16.308 -2.093 -7.610 1.00 98.31 96 LYS A CA 1
ATOM 781 C C . LYS A 1 96 ? 15.976 -0.726 -7.019 1.00 98.31 96 LYS A C 1
ATOM 783 O O . LYS A 1 96 ? 14.987 -0.605 -6.303 1.00 98.31 96 LYS A O 1
ATOM 788 N N . MET A 1 97 ? 16.764 0.304 -7.337 1.00 98.44 97 MET A N 1
ATOM 789 C CA . MET A 1 97 ? 16.479 1.673 -6.901 1.00 98.44 97 MET A CA 1
ATOM 790 C C . MET A 1 97 ? 15.123 2.149 -7.427 1.00 98.44 97 MET A C 1
ATOM 792 O O . MET A 1 97 ? 14.334 2.683 -6.654 1.00 98.44 97 MET A O 1
ATOM 796 N N . PHE A 1 98 ? 14.824 1.905 -8.704 1.00 98.19 98 PHE A N 1
ATOM 797 C CA . PHE A 1 98 ? 13.537 2.236 -9.317 1.00 98.19 98 PHE A CA 1
ATOM 798 C C . PHE A 1 98 ? 12.358 1.531 -8.631 1.00 98.19 98 PHE A C 1
ATOM 800 O O . PHE A 1 98 ? 11.385 2.186 -8.264 1.00 98.19 98 PHE A O 1
ATOM 807 N N . LEU A 1 99 ? 12.459 0.219 -8.397 1.00 98.38 99 LEU A N 1
ATOM 808 C CA . LEU A 1 99 ? 11.426 -0.542 -7.687 1.00 98.38 99 LEU A CA 1
ATOM 809 C C . LEU A 1 99 ? 11.208 -0.011 -6.266 1.00 98.38 99 LEU A C 1
ATOM 811 O O . LEU A 1 99 ? 10.068 0.171 -5.844 1.00 98.38 99 LEU A O 1
ATOM 815 N N . ASN A 1 100 ? 12.295 0.309 -5.561 1.00 97.88 100 ASN A N 1
ATOM 816 C CA . ASN A 1 100 ? 12.212 0.906 -4.237 1.00 97.88 100 ASN A CA 1
ATOM 817 C C . ASN A 1 100 ? 11.502 2.267 -4.278 1.00 97.88 100 ASN A C 1
ATOM 819 O O . ASN A 1 100 ? 10.638 2.518 -3.448 1.00 97.88 100 ASN A O 1
ATOM 823 N N . GLN A 1 101 ? 11.794 3.125 -5.264 1.00 97.69 101 GLN A N 1
ATOM 824 C CA . GLN A 1 101 ? 11.079 4.399 -5.412 1.00 97.69 101 GLN A CA 1
ATOM 825 C C . GLN A 1 101 ? 9.572 4.199 -5.606 1.00 97.69 101 GLN A C 1
ATOM 827 O O . GLN A 1 101 ? 8.794 4.916 -4.988 1.00 97.69 101 GLN A O 1
ATOM 832 N N . ILE A 1 102 ? 9.146 3.199 -6.387 1.00 97.12 102 ILE A N 1
ATOM 833 C CA . ILE A 1 102 ? 7.716 2.898 -6.574 1.00 97.12 102 ILE A CA 1
ATOM 834 C C . ILE A 1 102 ? 7.048 2.497 -5.255 1.00 97.12 102 ILE A C 1
ATOM 836 O O . ILE A 1 102 ? 5.928 2.925 -4.986 1.00 97.12 102 ILE A O 1
ATOM 840 N N . ASN A 1 103 ? 7.715 1.706 -4.413 1.00 97.75 103 ASN A N 1
ATOM 841 C CA . ASN A 1 103 ? 7.130 1.241 -3.152 1.00 97.75 103 ASN A CA 1
ATOM 842 C C . ASN A 1 103 ? 6.849 2.372 -2.143 1.00 97.75 103 ASN A C 1
ATOM 844 O O . ASN A 1 103 ? 5.960 2.230 -1.302 1.00 97.75 103 ASN A O 1
ATOM 848 N N . TYR A 1 104 ? 7.563 3.497 -2.241 1.00 95.38 104 TYR A N 1
ATOM 849 C CA . TYR A 1 104 ? 7.370 4.681 -1.390 1.00 95.38 104 TYR A CA 1
ATOM 850 C C . TYR A 1 104 ? 6.712 5.858 -2.116 1.00 95.38 104 TYR A C 1
ATOM 852 O O . TYR A 1 104 ? 6.490 6.912 -1.513 1.00 95.38 104 TYR A O 1
ATOM 860 N N . TRP A 1 105 ? 6.395 5.694 -3.401 1.00 94.31 105 TRP A N 1
ATOM 861 C CA . TRP A 1 105 ? 5.799 6.750 -4.202 1.00 94.31 105 TRP A CA 1
ATOM 862 C C . TRP A 1 105 ? 4.416 7.116 -3.667 1.00 94.31 105 TRP A C 1
ATOM 864 O O . TRP A 1 105 ? 3.575 6.244 -3.449 1.00 94.31 105 TRP A O 1
ATOM 874 N N . GLN A 1 106 ? 4.174 8.413 -3.481 1.00 94.50 106 GLN A N 1
ATOM 875 C CA . GLN A 1 106 ? 2.867 8.930 -3.086 1.00 94.50 106 GLN A CA 1
ATOM 876 C C . GLN A 1 106 ? 2.012 9.133 -4.334 1.00 94.50 106 GLN A C 1
ATOM 878 O O . GLN A 1 106 ? 2.332 9.959 -5.191 1.00 94.50 106 GLN A O 1
ATOM 883 N N . LEU A 1 107 ? 0.941 8.351 -4.453 1.00 95.31 107 LEU A N 1
ATOM 884 C CA . LEU A 1 107 ? -0.013 8.507 -5.544 1.00 95.31 107 LEU A CA 1
ATOM 885 C C . LEU A 1 107 ? -0.813 9.805 -5.389 1.00 95.31 107 LEU A C 1
ATOM 887 O O . LEU A 1 107 ? -1.167 10.201 -4.278 1.00 95.31 107 LEU A O 1
ATOM 891 N N . GLU A 1 108 ? -1.142 10.423 -6.522 1.00 94.88 108 GLU A N 1
ATOM 892 C CA . GLU A 1 108 ? -2.124 11.507 -6.584 1.00 94.88 108 GLU A CA 1
ATOM 893 C C . GLU A 1 108 ? -3.483 11.015 -6.068 1.00 94.88 108 GLU A C 1
ATOM 895 O O . GLU A 1 108 ? -3.858 9.857 -6.261 1.00 94.88 108 GLU A O 1
ATOM 900 N N . THR A 1 109 ? -4.260 11.884 -5.427 1.00 96.06 109 THR A N 1
ATOM 901 C CA . THR A 1 109 ? -5.609 11.492 -5.008 1.00 96.06 109 THR A CA 1
ATOM 902 C C . THR A 1 109 ? -6.517 11.295 -6.229 1.00 96.06 109 THR A C 1
ATOM 904 O O . THR A 1 109 ? -6.286 11.900 -7.284 1.00 96.06 109 THR A O 1
ATOM 907 N N . PRO A 1 110 ? -7.600 10.502 -6.135 1.00 94.44 110 PRO A N 1
ATOM 908 C CA . PRO A 1 110 ? -8.531 10.340 -7.250 1.00 94.44 110 PRO A CA 1
ATOM 909 C C . PRO A 1 110 ? -9.139 11.668 -7.729 1.00 94.44 110 PRO A C 1
ATOM 911 O O . PRO A 1 110 ? -9.398 11.827 -8.926 1.00 94.44 110 PRO A O 1
ATOM 914 N N . SER A 1 111 ? -9.331 12.642 -6.831 1.00 93.50 111 SER A N 1
ATOM 915 C CA . SER A 1 111 ? -9.775 13.993 -7.200 1.00 93.50 111 SER A CA 1
ATOM 916 C C . SER A 1 111 ? -8.729 14.721 -8.048 1.00 93.50 111 SER A C 1
ATOM 918 O O . SER A 1 111 ? -9.078 15.288 -9.085 1.00 93.50 111 SER A O 1
ATOM 920 N N . GLN A 1 112 ? -7.451 14.664 -7.657 1.00 94.19 112 GLN A N 1
ATOM 921 C CA . GLN A 1 112 ? -6.339 15.243 -8.422 1.00 94.19 112 GLN A CA 1
ATOM 922 C C . GLN A 1 112 ? -6.187 14.563 -9.789 1.00 94.19 112 GLN A C 1
ATOM 924 O O . GLN A 1 112 ? -6.095 15.241 -10.815 1.00 94.19 112 GLN A O 1
ATOM 929 N N . ARG A 1 113 ? -6.247 13.225 -9.831 1.00 93.06 113 ARG A N 1
ATOM 930 C CA . ARG A 1 113 ? -6.136 12.451 -11.075 1.00 93.06 113 ARG A CA 1
ATOM 931 C C . ARG A 1 113 ? -7.241 12.810 -12.065 1.00 93.06 113 ARG A C 1
ATOM 933 O O . ARG A 1 113 ? -6.953 13.023 -13.240 1.00 93.06 113 ARG A O 1
ATOM 940 N N . ARG A 1 114 ? -8.482 12.946 -11.583 1.00 91.81 114 ARG A N 1
ATOM 941 C CA . ARG A 1 114 ? -9.645 13.348 -12.391 1.00 91.81 114 ARG A CA 1
ATOM 942 C C . ARG A 1 114 ? -9.485 14.743 -12.994 1.00 91.81 114 ARG A C 1
ATOM 944 O O . ARG A 1 114 ? -9.921 14.966 -14.116 1.00 91.81 114 ARG A O 1
ATOM 951 N N . GLN A 1 115 ? -8.875 15.675 -12.263 1.00 90.88 115 GLN A N 1
ATOM 952 C CA . GLN A 1 115 ? -8.599 17.019 -12.779 1.00 90.88 115 GLN A CA 1
ATOM 953 C C . GLN A 1 115 ? -7.494 17.004 -13.842 1.00 90.88 115 GLN A C 1
ATOM 955 O O . GLN A 1 115 ? -7.609 17.694 -14.851 1.00 90.88 115 GLN A O 1
ATOM 960 N N . ARG A 1 116 ? -6.437 16.209 -13.632 1.00 91.44 116 ARG A N 1
ATOM 961 C CA . ARG A 1 116 ? -5.286 16.118 -14.544 1.00 91.44 116 ARG A CA 1
ATOM 962 C C . ARG A 1 116 ? -5.595 15.356 -15.836 1.00 91.44 116 ARG A C 1
ATOM 964 O O . ARG A 1 116 ? -5.061 15.715 -16.881 1.00 91.44 116 ARG A O 1
ATOM 971 N N . ALA A 1 117 ? -6.414 14.308 -15.766 1.00 87.44 117 ALA A N 1
ATOM 972 C CA . ALA A 1 117 ? -6.752 13.446 -16.898 1.00 87.44 117 ALA A CA 1
ATOM 973 C C . ALA A 1 117 ? -8.226 13.002 -16.828 1.00 87.44 117 ALA A C 1
ATOM 975 O O . ALA A 1 117 ? -8.523 11.897 -16.370 1.00 87.44 117 ALA A O 1
ATOM 976 N N . PRO A 1 118 ? -9.167 13.860 -17.252 1.00 79.38 118 PRO A N 1
ATOM 977 C CA . PRO A 1 118 ? -10.598 13.575 -17.147 1.00 79.38 118 PRO A CA 1
ATOM 978 C C . PRO A 1 118 ? -11.073 12.424 -18.049 1.00 79.38 118 PRO A C 1
ATOM 980 O O . PRO A 1 118 ? -12.089 11.808 -17.735 1.00 79.38 118 PRO A O 1
ATOM 983 N N . ASP A 1 119 ? -10.340 12.123 -19.126 1.00 83.19 119 ASP A N 1
ATOM 984 C CA . ASP A 1 119 ? -10.666 11.054 -20.083 1.00 83.19 119 ASP A CA 1
ATOM 985 C C . ASP A 1 119 ? -10.075 9.679 -19.700 1.00 83.19 119 ASP A C 1
ATOM 987 O O . ASP A 1 119 ? -10.383 8.676 -20.347 1.00 83.19 119 ASP A O 1
ATOM 991 N N . ASP A 1 120 ? -9.228 9.613 -18.663 1.00 83.38 120 ASP A N 1
ATOM 992 C CA . ASP A 1 120 ? -8.653 8.352 -18.175 1.00 83.38 120 ASP A CA 1
ATOM 993 C C . ASP A 1 120 ? -9.694 7.522 -17.397 1.00 83.38 120 ASP A C 1
ATOM 995 O O . ASP A 1 120 ? -10.717 8.025 -16.927 1.00 83.38 120 ASP A O 1
ATOM 999 N N . ASP A 1 121 ? -9.415 6.229 -17.196 1.00 87.06 121 ASP A N 1
ATOM 1000 C CA . ASP A 1 121 ? -10.226 5.350 -16.342 1.00 87.06 121 ASP A CA 1
ATOM 1001 C C . ASP A 1 121 ? -10.084 5.724 -14.851 1.00 87.06 121 ASP A C 1
ATOM 1003 O O . ASP A 1 121 ? -9.379 5.084 -14.066 1.00 87.06 121 ASP A O 1
ATOM 1007 N N . VAL A 1 122 ? -10.776 6.792 -14.446 1.00 88.25 122 VAL A N 1
ATOM 1008 C CA . VAL A 1 122 ? -10.792 7.303 -13.067 1.00 88.25 122 VAL A CA 1
ATOM 1009 C C . VAL A 1 122 ? -11.363 6.266 -12.095 1.00 88.25 122 VAL A C 1
ATOM 1011 O O . VAL A 1 122 ? -10.956 6.215 -10.933 1.00 88.25 122 VAL A O 1
ATOM 1014 N N . ALA A 1 123 ? -12.295 5.422 -12.546 1.00 91.06 123 ALA A N 1
ATOM 1015 C CA . ALA A 1 123 ? -12.885 4.383 -11.709 1.00 91.06 123 ALA A CA 1
ATOM 1016 C C . ALA A 1 123 ? -11.863 3.281 -11.398 1.00 91.06 123 ALA A C 1
ATOM 1018 O O . ALA A 1 123 ? -11.663 2.947 -10.227 1.00 91.06 123 ALA A O 1
ATOM 1019 N N . GLY A 1 124 ? -11.166 2.777 -12.421 1.00 92.88 124 GLY A N 1
ATOM 1020 C CA . GLY A 1 124 ? -10.066 1.829 -12.258 1.00 92.88 124 GLY A CA 1
ATOM 1021 C C . GLY A 1 124 ? -8.927 2.399 -11.414 1.00 92.88 124 GLY A C 1
ATOM 1022 O O . GLY A 1 124 ? -8.433 1.723 -10.506 1.00 92.88 124 GLY A O 1
ATOM 1023 N N . TYR A 1 125 ? -8.571 3.673 -11.628 1.00 94.56 125 TYR A N 1
ATOM 1024 C CA . TYR A 1 125 ? -7.591 4.376 -10.798 1.00 94.56 125 TYR A CA 1
ATOM 1025 C C . TYR A 1 125 ? -8.001 4.384 -9.327 1.00 94.56 125 TYR A C 1
ATOM 1027 O O . TYR A 1 125 ? -7.221 3.986 -8.467 1.00 94.56 125 TYR A O 1
ATOM 1035 N N . LYS A 1 126 ? -9.243 4.784 -9.030 1.00 94.88 126 LYS A N 1
ATOM 1036 C CA . LYS A 1 126 ? -9.758 4.856 -7.660 1.00 94.88 126 LYS A CA 1
ATOM 1037 C C . LYS A 1 126 ? -9.708 3.497 -6.958 1.00 94.88 126 LYS A C 1
ATOM 1039 O O . LYS A 1 126 ? -9.305 3.433 -5.800 1.00 94.88 126 LYS A O 1
ATOM 1044 N N . VAL A 1 127 ? -10.049 2.407 -7.650 1.00 94.81 127 VAL A N 1
ATOM 1045 C CA . VAL A 1 127 ? -9.939 1.045 -7.093 1.00 94.81 127 VAL A CA 1
ATOM 1046 C C . VAL A 1 127 ? -8.490 0.717 -6.723 1.00 94.81 127 VAL A C 1
ATOM 1048 O O . VAL A 1 127 ? -8.222 0.247 -5.615 1.00 94.81 127 VAL A O 1
ATOM 1051 N N . ASN A 1 128 ? -7.543 0.994 -7.619 1.00 95.62 128 ASN A N 1
ATOM 1052 C CA . ASN A 1 128 ? -6.122 0.756 -7.368 1.00 95.62 128 ASN A CA 1
ATOM 1053 C C . ASN A 1 128 ? -5.552 1.669 -6.275 1.00 95.62 128 ASN A C 1
ATOM 1055 O O . ASN A 1 128 ? -4.769 1.203 -5.450 1.00 95.62 128 ASN A O 1
ATOM 1059 N N . TYR A 1 129 ? -5.995 2.923 -6.213 1.00 96.62 129 TYR A N 1
ATOM 1060 C CA . TYR A 1 129 ? -5.642 3.874 -5.165 1.00 96.62 129 TYR A CA 1
ATOM 1061 C C . TYR A 1 129 ? -6.104 3.385 -3.788 1.00 96.62 129 TYR A C 1
ATOM 1063 O O . TYR A 1 129 ? -5.313 3.334 -2.848 1.00 96.62 129 TYR A O 1
ATOM 1071 N N . THR A 1 130 ? -7.355 2.922 -3.670 1.00 96.19 130 THR A N 1
ATOM 1072 C CA . THR A 1 130 ? -7.867 2.319 -2.431 1.00 96.19 130 THR A CA 1
ATOM 1073 C C . THR A 1 130 ? -7.067 1.080 -2.029 1.00 96.19 130 THR A C 1
ATOM 1075 O O . THR A 1 130 ? -6.700 0.944 -0.863 1.00 96.19 130 THR A O 1
ATOM 1078 N N . ARG A 1 131 ? -6.751 0.187 -2.977 1.00 96.44 131 ARG A N 1
ATOM 1079 C CA . ARG A 1 131 ? -5.903 -0.989 -2.714 1.00 96.44 131 ARG A CA 1
ATOM 1080 C C . ARG A 1 131 ? -4.514 -0.575 -2.221 1.00 96.44 131 ARG A C 1
ATOM 1082 O O . ARG A 1 131 ? -4.026 -1.128 -1.240 1.00 96.44 131 ARG A O 1
ATOM 1089 N N . TRP A 1 132 ? -3.895 0.410 -2.866 1.00 97.38 132 TRP A N 1
ATOM 1090 C CA . TRP A 1 132 ? -2.578 0.915 -2.485 1.00 97.38 132 TRP A CA 1
ATOM 1091 C C . TRP A 1 132 ? -2.594 1.539 -1.087 1.00 97.38 132 TRP A C 1
ATOM 1093 O O . TRP A 1 132 ? -1.716 1.229 -0.284 1.00 97.38 132 TRP A O 1
ATOM 1103 N N . LEU A 1 133 ? -3.620 2.323 -0.740 1.00 97.38 133 LEU A N 1
ATOM 1104 C CA . LEU A 1 133 ? -3.778 2.842 0.619 1.00 97.38 133 LEU A CA 1
ATOM 1105 C C . LEU A 1 133 ? -3.877 1.715 1.651 1.00 97.38 133 LEU A C 1
ATOM 1107 O O . LEU A 1 133 ? -3.109 1.699 2.609 1.00 97.38 133 LEU A O 1
ATOM 1111 N N . CYS A 1 134 ? -4.780 0.755 1.440 1.00 96.75 134 CYS A N 1
ATOM 1112 C CA . CYS A 1 134 ? -5.052 -0.308 2.408 1.00 96.75 134 CYS A CA 1
ATOM 1113 C C . CYS A 1 134 ? -3.878 -1.269 2.629 1.00 96.75 134 CYS A C 1
ATOM 1115 O O . CYS A 1 134 ? -3.680 -1.719 3.754 1.00 96.75 134 CYS A O 1
ATOM 1117 N N . TYR A 1 135 ? -3.143 -1.620 1.571 1.00 97.00 135 TYR A N 1
ATOM 1118 C CA . TYR A 1 135 ? -2.152 -2.702 1.616 1.00 97.00 135 TYR A CA 1
ATOM 1119 C C . TYR A 1 135 ? -0.700 -2.223 1.530 1.00 97.00 135 TYR A C 1
ATOM 1121 O O . TYR A 1 135 ? 0.196 -2.986 1.886 1.00 97.00 135 TYR A O 1
ATOM 1129 N N . CYS A 1 136 ? -0.447 -0.988 1.082 1.00 97.31 136 CYS A N 1
ATOM 1130 C CA . CYS A 1 136 ? 0.912 -0.483 0.867 1.00 97.31 136 CYS A CA 1
ATOM 1131 C C . CYS A 1 136 ? 1.223 0.774 1.674 1.00 97.31 136 CYS A C 1
ATOM 1133 O O . CYS A 1 136 ? 2.229 0.776 2.370 1.00 97.31 136 CYS A O 1
ATOM 1135 N N . ASN A 1 137 ? 0.411 1.831 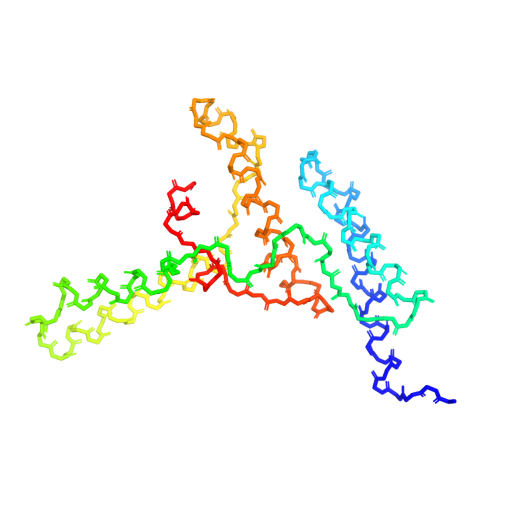1.569 1.00 97.69 137 ASN A N 1
ATOM 1136 C CA . ASN A 1 137 ? 0.729 3.154 2.122 1.00 97.69 137 ASN A CA 1
ATOM 1137 C C . ASN A 1 137 ? 0.379 3.289 3.610 1.00 97.69 137 ASN A C 1
ATOM 1139 O O . ASN A 1 137 ? 1.249 3.632 4.406 1.00 97.69 137 ASN A O 1
ATOM 1143 N N . VAL A 1 138 ? -0.855 2.971 4.012 1.00 97.56 138 VAL A N 1
ATOM 1144 C CA . VAL A 1 138 ? -1.252 3.066 5.426 1.00 97.56 138 VAL A CA 1
ATOM 1145 C C . VAL A 1 138 ? -0.449 2.107 6.311 1.00 97.56 138 VAL A C 1
ATOM 1147 O O . VAL A 1 138 ? 0.048 2.546 7.347 1.00 97.56 138 VAL A O 1
ATOM 1150 N N . PRO A 1 139 ? -0.193 0.846 5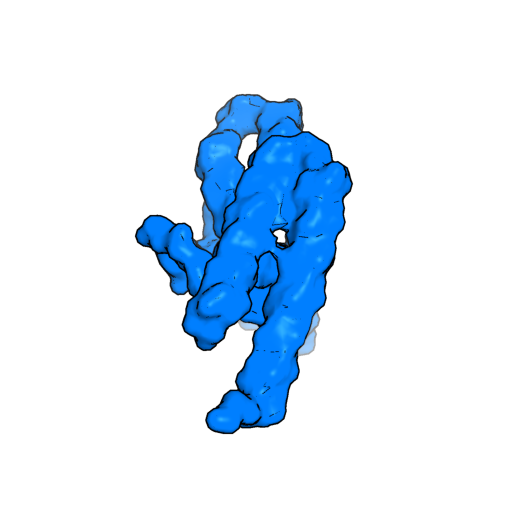.902 1.00 97.19 139 PRO A N 1
ATOM 1151 C CA . PRO A 1 139 ? 0.673 -0.050 6.668 1.00 97.19 139 PRO A CA 1
ATOM 1152 C C . PRO A 1 139 ? 2.131 0.422 6.836 1.00 97.19 139 PRO A C 1
ATOM 1154 O O . PRO A 1 139 ? 2.897 -0.232 7.537 1.00 97.19 139 PRO A O 1
ATOM 1157 N N . GLN A 1 140 ? 2.564 1.521 6.196 1.00 96.25 140 GLN A N 1
ATOM 1158 C CA . GLN A 1 140 ? 3.889 2.100 6.463 1.00 96.25 140 GLN A CA 1
ATOM 1159 C C . GLN A 1 140 ? 3.949 2.875 7.778 1.00 96.25 140 GLN A C 1
ATOM 1161 O O . GLN A 1 140 ? 5.034 3.018 8.333 1.00 96.25 140 GLN A O 1
ATOM 1166 N N . PHE A 1 141 ? 2.810 3.379 8.250 1.00 96.00 141 PHE A N 1
ATOM 1167 C CA . PHE A 1 141 ? 2.705 4.172 9.476 1.00 96.00 141 PHE A CA 1
ATOM 1168 C C . PHE A 1 141 ? 1.674 3.623 10.474 1.00 96.00 141 PHE A C 1
ATOM 1170 O O . PHE A 1 141 ? 1.589 4.138 11.583 1.00 96.00 141 PHE A O 1
ATOM 1177 N N . CYS A 1 142 ? 0.921 2.586 10.096 1.00 97.50 142 CYS A N 1
ATOM 1178 C CA . CYS A 1 142 ? 0.088 1.778 10.984 1.00 97.50 142 CYS A CA 1
ATOM 1179 C C . CYS A 1 142 ? 0.490 0.305 10.858 1.00 97.50 142 CYS A C 1
ATOM 1181 O O . CYS A 1 142 ? -0.066 -0.436 10.041 1.00 97.50 142 CYS A O 1
ATOM 1183 N N . ASP A 1 143 ? 1.500 -0.106 11.620 1.00 95.81 143 ASP A N 1
ATOM 1184 C CA . ASP A 1 143 ? 2.169 -1.402 11.466 1.00 95.81 143 ASP A CA 1
ATOM 1185 C C . ASP A 1 143 ? 1.351 -2.595 11.985 1.00 95.81 143 ASP A C 1
ATOM 1187 O O . ASP A 1 143 ? 1.691 -3.750 11.711 1.00 95.81 143 ASP A O 1
ATOM 1191 N N . SER A 1 144 ? 0.222 -2.341 12.655 1.00 96.44 144 SER A N 1
ATOM 1192 C CA . SER A 1 144 ? -0.726 -3.400 12.989 1.00 96.44 144 SER A CA 1
ATOM 1193 C C . SER A 1 144 ? -1.418 -3.985 11.755 1.00 96.44 144 SER A C 1
ATOM 1195 O O . SER A 1 144 ? -1.895 -5.123 11.811 1.00 96.44 144 SER A O 1
ATOM 1197 N N . LEU A 1 145 ? -1.471 -3.244 10.642 1.00 96.19 145 LEU A N 1
ATOM 1198 C CA . LEU A 1 145 ? -2.060 -3.686 9.379 1.00 96.19 145 LEU A CA 1
ATOM 1199 C C . LEU A 1 145 ? -1.078 -4.544 8.557 1.00 96.19 145 LEU A C 1
ATOM 1201 O O . LEU A 1 145 ? 0.120 -4.266 8.526 1.00 96.19 145 LEU A O 1
ATOM 1205 N N . PRO A 1 146 ? -1.564 -5.549 7.801 1.00 94.25 146 PRO A N 1
ATOM 1206 C CA . PRO A 1 146 ? -0.720 -6.304 6.880 1.00 94.25 146 PRO A CA 1
ATOM 1207 C C . PRO A 1 146 ? -0.100 -5.408 5.798 1.00 94.25 146 PRO A C 1
ATOM 1209 O O . PRO A 1 146 ? -0.817 -4.808 4.995 1.00 94.25 146 PRO A O 1
ATOM 1212 N N . ARG A 1 147 ? 1.234 -5.365 5.750 1.00 95.69 147 ARG A N 1
ATOM 1213 C CA . ARG A 1 147 ? 2.000 -4.582 4.776 1.00 95.69 147 ARG A CA 1
ATOM 1214 C C . ARG A 1 147 ? 2.439 -5.424 3.580 1.00 95.69 147 ARG A C 1
ATOM 1216 O O . ARG A 1 147 ? 2.964 -6.524 3.740 1.00 95.69 147 ARG A O 1
ATOM 1223 N N . TYR A 1 148 ? 2.298 -4.846 2.393 1.00 97.19 148 TYR A N 1
ATOM 1224 C CA . TYR A 1 148 ? 2.764 -5.390 1.125 1.00 97.19 148 TYR A CA 1
ATOM 1225 C C . TYR A 1 148 ? 3.502 -4.321 0.318 1.00 97.19 148 TYR A C 1
ATOM 1227 O O . TYR A 1 148 ? 3.147 -3.142 0.342 1.00 97.19 148 TYR A O 1
ATOM 1235 N N . GLU A 1 149 ? 4.494 -4.737 -0.462 1.00 97.94 149 GLU A N 1
ATOM 1236 C CA . GLU A 1 149 ? 5.196 -3.845 -1.382 1.00 97.94 149 GLU A CA 1
ATOM 1237 C C . GLU A 1 149 ? 4.386 -3.682 -2.680 1.00 97.94 149 GLU A C 1
ATOM 1239 O O . GLU A 1 149 ? 3.957 -4.666 -3.294 1.00 97.94 149 GLU A O 1
ATOM 1244 N N . ALA A 1 150 ? 4.179 -2.436 -3.122 1.00 98.12 150 ALA A N 1
ATOM 1245 C CA . ALA A 1 150 ? 3.349 -2.133 -4.292 1.00 98.12 150 ALA A CA 1
ATOM 1246 C C . ALA A 1 150 ? 3.852 -2.865 -5.546 1.00 98.12 150 ALA A C 1
ATOM 1248 O O . ALA A 1 150 ? 3.072 -3.432 -6.311 1.00 98.12 150 ALA A O 1
ATOM 1249 N N . THR A 1 151 ? 5.174 -2.931 -5.712 1.00 98.50 151 THR A N 1
ATOM 1250 C CA . THR A 1 151 ? 5.820 -3.606 -6.843 1.00 98.50 151 THR A CA 1
ATOM 1251 C C . THR A 1 151 ? 5.602 -5.120 -6.895 1.00 98.50 151 THR A C 1
ATOM 1253 O O . THR A 1 151 ? 5.793 -5.715 -7.957 1.00 98.50 151 THR A O 1
ATOM 1256 N N . GLN A 1 152 ? 5.180 -5.742 -5.790 1.00 98.19 152 GLN A N 1
ATOM 1257 C CA . GLN A 1 152 ? 4.922 -7.180 -5.701 1.00 98.19 152 GLN A CA 1
ATOM 1258 C C . GLN A 1 152 ? 3.456 -7.536 -5.941 1.00 98.19 152 GLN A C 1
ATOM 1260 O O . GLN A 1 152 ? 3.168 -8.594 -6.501 1.00 98.19 152 GLN A O 1
ATOM 1265 N N . ILE A 1 153 ? 2.532 -6.668 -5.518 1.00 97.75 153 ILE A N 1
ATOM 1266 C CA . ILE A 1 153 ? 1.092 -6.960 -5.553 1.00 97.75 153 ILE A CA 1
ATOM 1267 C C . ILE A 1 153 ? 0.361 -6.303 -6.724 1.00 97.75 153 ILE A C 1
ATOM 1269 O O . ILE A 1 153 ? -0.742 -6.734 -7.057 1.00 97.75 153 ILE A O 1
ATOM 1273 N N . PHE A 1 154 ? 0.956 -5.286 -7.348 1.00 98.25 154 PHE A N 1
ATOM 1274 C CA . PHE A 1 154 ? 0.433 -4.636 -8.545 1.00 98.25 154 PHE A CA 1
ATOM 1275 C C . PHE A 1 154 ? 1.258 -4.981 -9.788 1.00 98.25 154 PHE A C 1
ATOM 1277 O O . PHE A 1 154 ? 2.404 -5.427 -9.695 1.00 98.25 154 PHE A O 1
ATOM 1284 N N . GLY A 1 155 ? 0.665 -4.748 -10.961 1.00 97.81 155 GLY A N 1
ATOM 1285 C CA . GLY A 1 155 ? 1.253 -5.023 -12.268 1.00 97.81 155 GLY A CA 1
ATOM 1286 C C . GLY A 1 155 ? 1.236 -3.810 -13.198 1.00 97.81 155 GLY A C 1
ATOM 1287 O O . GLY A 1 155 ? 1.363 -2.656 -12.778 1.00 97.81 155 GLY A O 1
ATOM 1288 N N . ARG A 1 156 ? 1.119 -4.076 -14.500 1.00 96.56 156 ARG A N 1
ATOM 1289 C CA . ARG A 1 156 ? 1.277 -3.074 -15.559 1.00 96.56 156 ARG A CA 1
ATOM 1290 C C . ARG A 1 156 ? 0.194 -2.001 -15.509 1.00 96.56 156 ARG A C 1
ATOM 1292 O O . ARG A 1 156 ? 0.485 -0.861 -15.868 1.00 96.56 156 ARG A O 1
ATOM 1299 N N . THR A 1 157 ? -1.026 -2.349 -15.108 1.00 93.69 157 THR A N 1
ATOM 1300 C CA . THR A 1 157 ? -2.148 -1.399 -15.060 1.00 93.69 157 THR A CA 1
ATOM 1301 C C . THR A 1 157 ? -1.873 -0.293 -14.047 1.00 93.69 157 THR A C 1
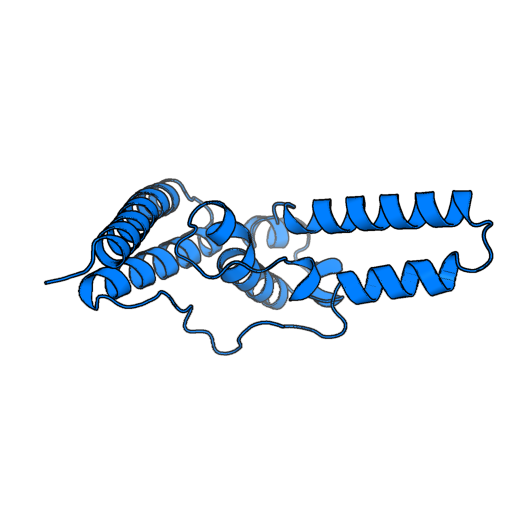ATOM 1303 O O . THR A 1 157 ? -1.972 0.885 -14.381 1.00 93.69 157 THR A O 1
ATOM 1306 N N . PHE A 1 158 ? -1.422 -0.666 -12.849 1.00 94.56 158 PHE A N 1
ATOM 1307 C CA . PHE A 1 158 ? -1.020 0.283 -11.810 1.00 94.56 158 PHE A CA 1
ATOM 1308 C C . PHE A 1 158 ? 0.170 1.143 -12.244 1.00 94.56 158 PHE A C 1
ATOM 1310 O O . PHE A 1 158 ? 0.150 2.350 -12.063 1.00 94.56 158 PHE A O 1
ATOM 1317 N N . LEU A 1 159 ? 1.191 0.546 -12.869 1.00 94.25 159 LEU A N 1
ATOM 1318 C CA . LEU A 1 159 ? 2.388 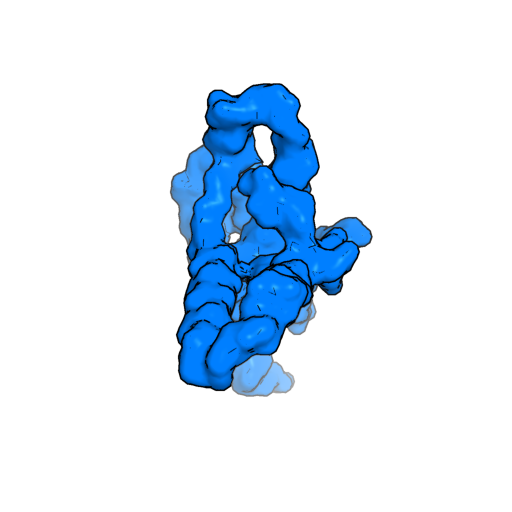1.286 -13.286 1.00 94.25 159 LEU A CA 1
ATOM 1319 C C . LEU A 1 159 ? 2.113 2.344 -14.370 1.00 94.25 159 LEU A C 1
ATOM 1321 O O . LEU A 1 159 ? 2.878 3.290 -14.520 1.00 94.25 159 LEU A O 1
ATOM 1325 N N . ARG A 1 160 ? 1.055 2.159 -15.164 1.00 90.62 160 ARG A N 1
ATOM 1326 C CA . ARG A 1 160 ? 0.620 3.113 -16.199 1.00 90.62 160 ARG A CA 1
ATOM 1327 C C . ARG A 1 160 ? -0.258 4.241 -15.664 1.00 90.62 160 ARG A C 1
ATOM 1329 O O . ARG A 1 160 ? -0.509 5.186 -16.408 1.00 90.62 160 ARG A O 1
ATOM 1336 N N . SER A 1 161 ? -0.789 4.056 -14.459 1.00 82.12 161 SER A N 1
ATOM 1337 C CA . SER A 1 161 ? -1.810 4.903 -13.851 1.00 82.12 161 SER A CA 1
ATOM 1338 C C . SER A 1 161 ? -1.260 6.228 -13.349 1.00 82.12 161 SER A C 1
ATOM 1340 O O . SER A 1 161 ? -0.045 6.356 -13.110 1.00 82.12 161 SER A O 1
#

Organism: Ctenopharyngodon idella (NCBI:txid7959)

Sequence (161 aa):
NVSEEEMNRLLGIVLDVEYLYTCVHKEEDPDTKQVYFSLFKLLRKCILQMGRPVVEALESPPFEKPSIEQGVNNFVQYKFSHLPSKERQTIVELAKMFLNQINYWQLETPSQRRQRAPDDDVAGYKVNYTRWLCYCNVPQFCDSLPRYEATQIFGRTFLRS

pLDDT: mean 95.05, std 5.14, range [65.31, 98.62]

Solvent-accessible surface area (backbone atoms only — not comparable to full-atom values): 9093 Å² total; per-residue (Å²): 136,83,53,70,70,58,51,52,52,50,51,48,38,50,53,36,34,57,51,33,51,52,48,38,72,70,46,78,54,67,71,61,26,52,50,36,49,51,52,33,51,46,40,52,50,16,62,78,66,73,50,78,59,69,87,90,58,100,70,68,82,62,76,36,83,65,18,38,51,55,50,51,53,49,48,48,51,73,74,40,63,89,47,57,70,71,60,36,49,52,53,53,51,52,51,51,53,51,50,52,50,58,52,70,55,81,76,76,50,62,70,55,44,40,71,77,42,70,87,52,68,54,67,62,47,42,55,51,50,51,50,40,40,65,31,32,55,48,21,72,80,27,74,67,40,64,66,48,56,46,36,64,30,30,14,68,70,62,74,74,103

Radius of gyration: 18.81 Å; Cα contacts (8 Å, |Δi|>4): 155; chains: 1; bounding box: 44×31×56 Å

Mean predicted aligned error: 3.64 Å

Nearest PDB structures (foldseek):
  7by1-assembly2_B  TM=9.815E-01  e=2.501E-16  Mus musculus
  1jv6-assembly1_A  TM=2.609E-01  e=7.523E-01  Halobacterium salinarum
  3hao-assembly2_B  TM=3.149E-01  e=3.024E+00  Halobacterium salinarum
  3haq-assembly1_A  TM=2.667E-01  e=1.508E+00  Halobacterium salinarum
  7zy3-assembly1_A  TM=3.190E-01  e=4.399E+00  Halorubrum sodomense

Foldseek 3Di:
DDDPVLVVLLVLLVVLLVVLVVVLVPDDQPLLNVLSVLVSVQSVVCSVVSHQRDPPDPDDFLPDPPFLLVVLVCVLCVPPVPDDPVVSVVSVVVSVVVLVCQLADDDDGLVRVCVVCVPDPSVVVSVVVSVCCQARNSCVVSVSGHHDGRRRRHHDVNVVD